Protein AF-A0A6J5K426-F1 (afdb_monomer_lite)

Sequence (65 aa):
MPLAAIRAAIQQLLSMPRKDSQVAAALDVSNARAKAWLQRLIDEGVLEKQKKPAGYVVRQKQMFE

Structure (mmCIF, N/CA/C/O backbone):
data_AF-A0A6J5K426-F1
#
_entry.id   AF-A0A6J5K426-F1
#
loop_
_atom_site.group_PDB
_atom_site.id
_atom_site.type_symbol
_atom_site.label_atom_id
_atom_site.lab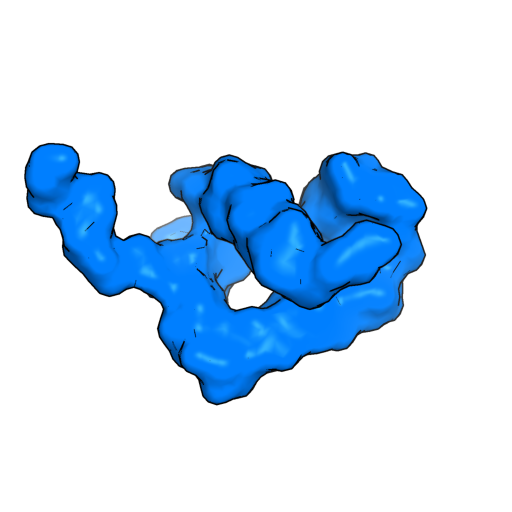el_alt_id
_atom_site.label_comp_id
_atom_site.label_asym_id
_atom_site.label_entity_id
_atom_site.label_seq_id
_atom_site.pdbx_PDB_ins_code
_atom_site.Cartn_x
_atom_site.Cartn_y
_atom_site.Cartn_z
_atom_site.occupancy
_atom_site.B_iso_or_equiv
_atom_site.auth_seq_id
_atom_site.auth_comp_id
_atom_site.auth_asym_id
_atom_site.auth_atom_id
_atom_site.pdbx_PDB_model_num
ATOM 1 N N . MET A 1 1 ? 2.931 -6.149 -16.671 1.00 54.62 1 MET A N 1
ATOM 2 C CA . MET A 1 1 ? 1.861 -6.936 -16.018 1.00 54.62 1 MET A CA 1
ATOM 3 C C . MET A 1 1 ? 0.539 -6.188 -16.122 1.00 54.62 1 MET A C 1
ATOM 5 O O . MET A 1 1 ? 0.569 -4.966 -16.001 1.00 54.62 1 MET A O 1
ATOM 9 N N . PRO A 1 2 ? -0.593 -6.871 -16.360 1.00 75.75 2 PRO A N 1
ATOM 10 C CA . PRO A 1 2 ? -1.909 -6.237 -16.371 1.00 75.75 2 PRO A CA 1
ATOM 11 C C . PRO A 1 2 ? -2.321 -5.789 -14.960 1.00 75.75 2 PRO A C 1
ATOM 13 O O . PRO A 1 2 ? -1.971 -6.433 -13.970 1.00 75.75 2 PRO A O 1
ATOM 16 N N . LEU A 1 3 ? -3.103 -4.708 -14.869 1.00 67.75 3 LEU A N 1
ATOM 17 C CA . LEU A 1 3 ? -3.600 -4.154 -13.599 1.00 67.75 3 LEU A CA 1
ATOM 18 C C . LEU A 1 3 ? -4.363 -5.203 -12.768 1.00 67.75 3 LEU A C 1
ATOM 20 O O . LEU A 1 3 ? -4.250 -5.221 -11.546 1.00 67.75 3 LEU A O 1
ATOM 24 N N . ALA A 1 4 ? -5.066 -6.124 -13.435 1.00 74.25 4 ALA A N 1
ATOM 25 C CA . ALA A 1 4 ? -5.774 -7.233 -12.798 1.00 74.25 4 ALA A CA 1
ATOM 26 C C . ALA A 1 4 ? -4.842 -8.180 -12.018 1.00 74.25 4 ALA A C 1
ATOM 28 O O . ALA A 1 4 ? -5.172 -8.581 -10.905 1.00 74.25 4 ALA A O 1
ATOM 29 N N . ALA A 1 5 ? -3.656 -8.487 -12.555 1.00 78.88 5 ALA A N 1
ATOM 30 C CA . ALA A 1 5 ? -2.678 -9.332 -11.869 1.00 78.88 5 ALA A CA 1
ATOM 31 C C . ALA A 1 5 ? -2.076 -8.616 -10.649 1.00 78.88 5 ALA A C 1
ATOM 33 O O . ALA A 1 5 ? -1.920 -9.217 -9.590 1.00 78.88 5 ALA A O 1
ATOM 34 N N . ILE A 1 6 ? -1.809 -7.311 -10.776 1.00 76.88 6 ILE A N 1
ATOM 35 C CA . ILE A 1 6 ? -1.320 -6.470 -9.673 1.00 76.88 6 ILE A CA 1
ATOM 36 C C . ILE A 1 6 ? -2.368 -6.397 -8.560 1.00 76.88 6 ILE A C 1
ATOM 38 O O . ILE A 1 6 ? -2.037 -6.552 -7.388 1.00 76.88 6 ILE A O 1
ATOM 42 N N . ARG A 1 7 ? -3.643 -6.218 -8.920 1.00 79.06 7 ARG A N 1
ATOM 43 C CA . ARG A 1 7 ? -4.758 -6.234 -7.973 1.00 79.06 7 ARG A CA 1
ATOM 44 C C . ARG A 1 7 ? -4.839 -7.570 -7.237 1.00 79.06 7 ARG A C 1
ATOM 46 O O . ARG A 1 7 ? -4.882 -7.551 -6.015 1.00 79.06 7 ARG A O 1
ATOM 53 N N . ALA A 1 8 ? -4.814 -8.700 -7.944 1.00 80.44 8 ALA A N 1
ATOM 54 C CA . ALA A 1 8 ? -4.863 -10.024 -7.321 1.00 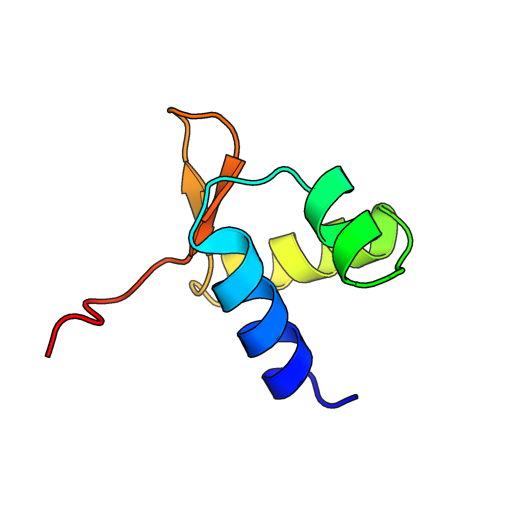80.44 8 ALA A CA 1
ATOM 55 C C . ALA A 1 8 ? -3.674 -10.260 -6.371 1.00 80.44 8 ALA A C 1
ATOM 57 O O . ALA A 1 8 ? -3.866 -10.712 -5.244 1.00 80.44 8 ALA A O 1
ATOM 58 N N . ALA A 1 9 ? -2.462 -9.870 -6.781 1.00 82.06 9 ALA A N 1
ATOM 59 C CA . ALA A 1 9 ? -1.269 -9.952 -5.941 1.00 82.06 9 ALA A CA 1
ATOM 60 C C . ALA A 1 9 ? -1.394 -9.080 -4.682 1.00 82.06 9 ALA A C 1
ATOM 62 O O . ALA A 1 9 ? -1.161 -9.560 -3.575 1.00 82.06 9 ALA A O 1
ATOM 63 N N . ILE A 1 10 ? -1.830 -7.822 -4.827 1.00 79.75 10 ILE A N 1
ATOM 64 C CA . ILE A 1 10 ? -2.083 -6.916 -3.699 1.00 79.75 10 IL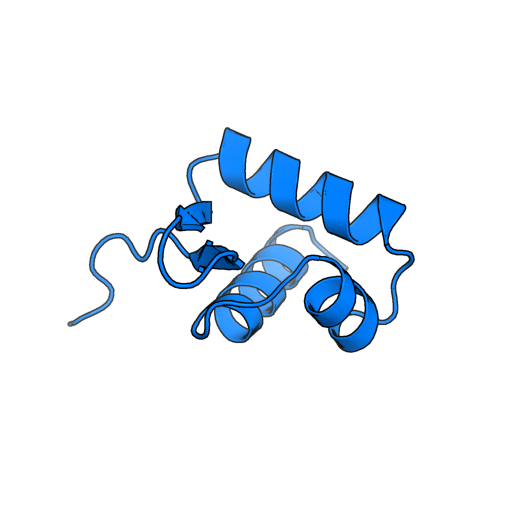E A CA 1
ATOM 65 C C . ILE A 1 10 ? -3.184 -7.476 -2.795 1.00 79.75 10 ILE A C 1
ATOM 67 O O . ILE A 1 10 ? -3.060 -7.381 -1.580 1.00 79.75 10 ILE A O 1
ATOM 71 N N . GLN A 1 11 ? -4.232 -8.088 -3.347 1.00 77.75 11 GLN A N 1
ATOM 72 C CA . GLN A 1 11 ? -5.307 -8.670 -2.551 1.00 77.75 11 GLN A CA 1
ATOM 73 C C . GLN A 1 11 ? -4.833 -9.870 -1.721 1.00 77.75 11 GLN A C 1
ATOM 75 O O . GLN A 1 11 ? -5.142 -9.955 -0.537 1.00 77.75 11 GLN A O 1
ATOM 80 N N . GLN A 1 12 ? -4.028 -10.757 -2.304 1.00 79.19 12 GLN A N 1
ATOM 81 C CA . GLN A 1 12 ? -3.398 -11.865 -1.580 1.00 79.19 12 GLN A CA 1
ATOM 82 C C . GLN A 1 12 ? -2.446 -11.346 -0.487 1.00 79.19 12 GLN A C 1
ATOM 84 O O . GLN A 1 12 ? -2.472 -11.817 0.648 1.00 79.19 12 GLN A O 1
ATOM 89 N N . LEU A 1 13 ? -1.659 -10.309 -0.793 1.00 77.44 13 LEU A N 1
ATOM 90 C CA . LEU A 1 13 ? -0.735 -9.663 0.147 1.00 77.44 13 LEU A CA 1
ATOM 91 C C . LEU A 1 13 ? -1.437 -8.960 1.312 1.00 77.44 13 LEU A C 1
ATOM 93 O O . LEU A 1 13 ? -0.956 -9.030 2.446 1.00 77.44 13 LEU A O 1
ATOM 97 N N . LEU A 1 14 ? -2.547 -8.282 1.021 1.00 75.50 14 LEU A N 1
ATOM 98 C CA . LEU A 1 14 ? -3.367 -7.525 1.967 1.00 75.50 14 LEU A CA 1
ATOM 99 C C . LEU A 1 14 ? -4.482 -8.364 2.609 1.00 75.50 14 LEU A C 1
ATOM 101 O O . LEU A 1 14 ? -5.309 -7.817 3.342 1.00 75.50 14 LEU A O 1
ATOM 105 N N . SER A 1 15 ? -4.497 -9.683 2.377 1.00 68.12 15 SER A N 1
ATOM 106 C CA . SER A 1 15 ? -5.295 -10.624 3.174 1.00 68.12 15 SER A CA 1
ATOM 107 C C . SER A 1 15 ? -4.890 -10.575 4.651 1.00 68.12 15 SER A C 1
ATOM 109 O O . SER A 1 15 ? -5.693 -10.876 5.529 1.00 68.12 15 SER A O 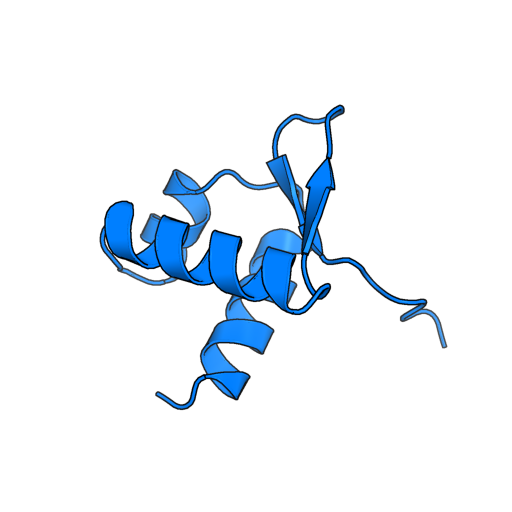1
ATOM 111 N N . MET A 1 16 ? -3.653 -10.151 4.923 1.00 66.38 16 MET A N 1
ATOM 112 C CA . MET A 1 16 ? -3.210 -9.681 6.227 1.00 66.38 16 MET A CA 1
ATOM 113 C C . MET A 1 16 ? -3.002 -8.163 6.175 1.00 66.38 16 MET A C 1
ATOM 115 O O . MET A 1 16 ? -2.496 -7.652 5.175 1.00 66.38 16 MET A O 1
ATOM 119 N N . PRO A 1 17 ? -3.330 -7.428 7.247 1.00 67.94 17 PRO A N 1
ATOM 120 C CA . PRO A 1 17 ? -3.124 -5.989 7.303 1.00 67.94 17 PRO A CA 1
ATOM 121 C C . PRO A 1 17 ? -1.636 -5.663 7.149 1.00 67.94 17 PRO A C 1
ATOM 123 O O . PRO A 1 17 ? -0.828 -5.883 8.056 1.00 67.94 17 PRO A O 1
ATOM 126 N N . ARG A 1 18 ? -1.267 -5.127 5.983 1.00 79.88 18 ARG A N 1
ATOM 127 C CA . ARG A 1 18 ? 0.104 -4.713 5.668 1.00 79.88 18 ARG A CA 1
ATOM 128 C C . ARG A 1 18 ? 0.167 -3.225 5.340 1.00 79.88 18 ARG A C 1
ATOM 130 O O . ARG A 1 18 ? -0.815 -2.582 4.967 1.00 79.88 18 ARG A O 1
ATOM 137 N N . LYS A 1 19 ? 1.364 -2.671 5.518 1.00 82.19 19 LYS A N 1
ATOM 138 C CA . LYS A 1 19 ? 1.694 -1.277 5.197 1.00 82.19 19 LYS A CA 1
ATOM 139 C C . LYS A 1 19 ? 2.168 -1.166 3.751 1.00 82.19 19 LYS A C 1
ATOM 141 O O . LYS A 1 19 ? 2.629 -2.149 3.173 1.00 82.19 19 LYS A O 1
ATOM 146 N N . ASP A 1 20 ? 2.129 0.044 3.207 1.00 80.19 20 ASP A N 1
ATOM 147 C CA . ASP A 1 20 ? 2.664 0.373 1.880 1.00 80.19 20 ASP A CA 1
ATOM 148 C C . ASP A 1 20 ? 4.097 -0.133 1.670 1.00 80.19 20 ASP A C 1
ATOM 150 O O . ASP A 1 20 ? 4.369 -0.716 0.627 1.00 80.19 20 ASP A O 1
ATOM 154 N N . SER A 1 21 ? 4.964 -0.051 2.683 1.00 79.94 21 SER A N 1
ATOM 155 C CA . SER A 1 21 ? 6.341 -0.564 2.602 1.00 79.94 21 SER A CA 1
ATOM 156 C C . SER A 1 21 ? 6.438 -2.076 2.405 1.00 79.94 21 SER A C 1
ATOM 158 O O . SER A 1 21 ? 7.345 -2.551 1.730 1.00 79.94 21 SER A O 1
ATOM 160 N N . GLN A 1 22 ? 5.496 -2.845 2.953 1.00 82.62 22 GLN A N 1
ATOM 161 C CA . GLN A 1 22 ? 5.471 -4.292 2.739 1.00 82.62 22 GLN A CA 1
ATOM 162 C C . GLN A 1 22 ? 4.913 -4.647 1.360 1.00 82.62 22 GLN A C 1
ATOM 164 O O . GLN A 1 22 ? 5.391 -5.585 0.733 1.00 82.62 22 GLN A O 1
ATOM 169 N N . VAL A 1 23 ? 3.922 -3.892 0.878 1.00 83.31 23 VAL A N 1
ATOM 170 C CA . VAL A 1 23 ? 3.387 -4.046 -0.484 1.00 83.31 23 VAL A CA 1
ATOM 171 C C . VAL A 1 23 ? 4.458 -3.690 -1.515 1.00 83.31 23 VAL A C 1
ATOM 173 O O . VAL A 1 23 ? 4.625 -4.406 -2.494 1.00 83.31 23 VAL A O 1
ATOM 176 N N . ALA A 1 24 ? 5.218 -2.624 -1.265 1.00 86.50 24 ALA A N 1
ATOM 177 C CA . ALA A 1 24 ? 6.350 -2.206 -2.080 1.00 86.50 24 ALA A CA 1
ATOM 178 C C . ALA A 1 24 ? 7.421 -3.301 -2.166 1.00 86.50 24 ALA A C 1
ATOM 180 O O . ALA A 1 24 ? 7.795 -3.691 -3.267 1.00 86.50 24 ALA A O 1
ATOM 181 N N . ALA A 1 25 ? 7.842 -3.847 -1.020 1.00 86.12 25 ALA A N 1
ATOM 182 C CA . ALA A 1 25 ? 8.834 -4.919 -0.966 1.00 86.12 25 ALA A CA 1
ATOM 183 C C . ALA A 1 25 ? 8.353 -6.210 -1.646 1.00 86.12 25 ALA A C 1
ATOM 185 O O . ALA A 1 25 ? 9.116 -6.856 -2.351 1.00 86.12 25 ALA A O 1
ATOM 186 N N . ALA A 1 26 ? 7.084 -6.583 -1.471 1.00 83.12 26 ALA A N 1
ATOM 187 C CA . ALA A 1 26 ? 6.555 -7.817 -2.044 1.00 83.12 26 ALA A CA 1
ATOM 188 C C . ALA A 1 26 ? 6.311 -7.745 -3.558 1.00 83.12 26 ALA A C 1
ATOM 190 O O . ALA A 1 26 ? 6.320 -8.771 -4.231 1.00 83.12 26 ALA A O 1
ATOM 191 N N . LEU A 1 27 ? 6.068 -6.545 -4.086 1.00 82.50 27 LEU A N 1
ATOM 192 C CA . LEU A 1 27 ? 5.903 -6.310 -5.521 1.00 82.50 27 LEU A CA 1
ATOM 193 C C . LEU A 1 27 ? 7.207 -5.865 -6.195 1.00 82.50 27 LEU A C 1
ATOM 195 O O . LEU A 1 27 ? 7.186 -5.601 -7.394 1.00 82.50 27 LEU A O 1
ATOM 199 N N . ASP A 1 28 ? 8.299 -5.755 -5.433 1.00 85.00 28 ASP A N 1
ATOM 200 C CA . ASP A 1 28 ? 9.586 -5.211 -5.873 1.00 85.00 28 ASP A CA 1
ATOM 201 C C . ASP A 1 28 ? 9.433 -3.848 -6.583 1.00 85.00 28 ASP A C 1
ATOM 203 O O . ASP A 1 28 ? 9.956 -3.579 -7.663 1.00 85.00 28 ASP A O 1
ATOM 207 N N . VAL A 1 29 ? 8.625 -2.961 -5.992 1.00 86.50 29 VAL A N 1
ATOM 208 C CA . VAL A 1 29 ? 8.375 -1.610 -6.513 1.00 86.50 29 VAL A CA 1
ATOM 209 C C . VAL A 1 29 ? 8.723 -0.544 -5.490 1.00 86.50 29 VAL A C 1
ATOM 211 O O . VAL A 1 29 ? 8.714 -0.763 -4.283 1.00 86.50 29 VAL A O 1
ATOM 214 N N . SER A 1 30 ? 8.960 0.679 -5.964 1.00 87.06 30 SER A N 1
ATOM 215 C CA . SER A 1 30 ? 9.159 1.826 -5.080 1.00 87.06 30 SER A CA 1
ATOM 216 C C . SER A 1 30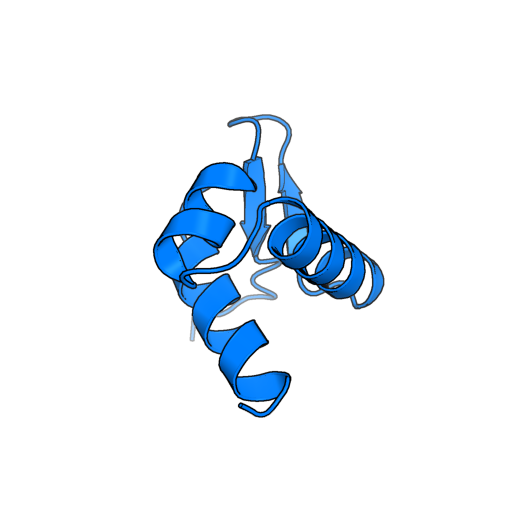 ? 7.910 2.116 -4.238 1.00 87.06 30 SER A C 1
ATOM 218 O O . SER A 1 30 ? 6.782 2.032 -4.732 1.00 87.06 30 SER A O 1
ATOM 220 N N . ASN A 1 31 ? 8.109 2.590 -3.003 1.00 83.56 31 ASN A N 1
ATOM 221 C CA . ASN A 1 31 ? 7.029 3.015 -2.099 1.00 83.56 31 ASN A CA 1
ATOM 222 C C . ASN A 1 31 ? 6.022 3.977 -2.754 1.00 83.56 31 ASN A C 1
ATOM 224 O O . ASN A 1 31 ? 4.821 3.869 -2.522 1.00 83.56 31 ASN A O 1
ATOM 228 N N . ALA A 1 32 ? 6.485 4.885 -3.621 1.00 86.62 32 ALA A N 1
ATOM 229 C CA . ALA A 1 32 ? 5.613 5.795 -4.365 1.00 86.62 32 ALA A CA 1
ATOM 230 C C . ALA A 1 32 ? 4.641 5.057 -5.308 1.00 86.62 32 ALA A C 1
ATOM 232 O O . ALA A 1 32 ? 3.459 5.395 -5.364 1.00 86.62 32 ALA A O 1
ATOM 233 N N . ARG A 1 33 ? 5.113 4.012 -6.003 1.00 85.56 33 ARG A N 1
ATOM 234 C CA . ARG A 1 33 ? 4.285 3.171 -6.884 1.00 85.56 33 ARG A CA 1
ATOM 235 C C . ARG A 1 33 ? 3.295 2.338 -6.086 1.00 85.56 33 ARG A C 1
ATOM 237 O O . ARG A 1 33 ? 2.113 2.335 -6.417 1.00 85.56 33 ARG A O 1
ATOM 244 N N . ALA A 1 34 ? 3.758 1.701 -5.011 1.00 85.31 34 ALA A N 1
ATOM 245 C CA . ALA A 1 34 ? 2.885 0.954 -4.112 1.00 85.31 34 ALA A CA 1
ATOM 246 C C . ALA A 1 34 ? 1.771 1.852 -3.558 1.00 85.31 34 ALA A C 1
ATOM 248 O O . ALA A 1 34 ? 0.599 1.497 -3.627 1.00 85.31 34 ALA A O 1
ATOM 249 N N . LYS A 1 35 ? 2.110 3.062 -3.096 1.00 84.44 35 LYS A N 1
ATOM 250 C CA . LYS A 1 35 ? 1.137 4.039 -2.594 1.00 84.44 35 LYS A CA 1
ATOM 251 C C . LYS A 1 35 ? 0.115 4.447 -3.658 1.00 84.44 35 LYS A C 1
ATOM 253 O O . LYS A 1 35 ? -1.068 4.522 -3.339 1.00 84.44 35 LYS A O 1
ATOM 258 N N . ALA A 1 36 ? 0.546 4.668 -4.901 1.00 87.69 36 ALA A N 1
ATOM 259 C CA . ALA A 1 36 ? -0.355 4.985 -6.009 1.00 87.69 36 ALA A CA 1
ATOM 260 C C . ALA A 1 36 ? -1.329 3.831 -6.310 1.00 87.69 36 ALA A C 1
ATOM 262 O O . ALA A 1 36 ? -2.519 4.069 -6.504 1.00 87.69 36 ALA A O 1
ATOM 263 N N . TRP A 1 37 ? -0.860 2.579 -6.290 1.00 86.31 37 TRP A N 1
ATOM 264 C CA . TRP A 1 37 ? -1.724 1.405 -6.456 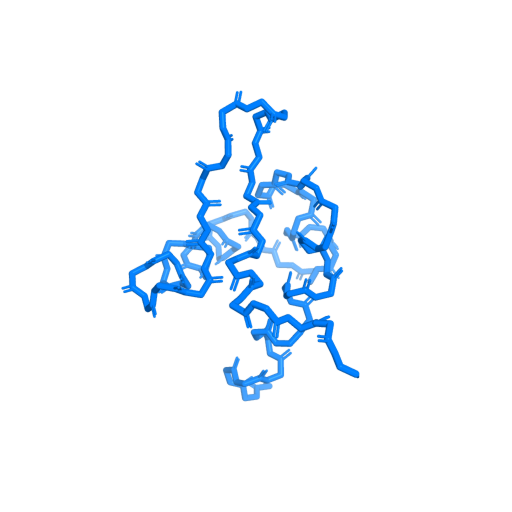1.00 86.31 37 TRP A CA 1
ATOM 265 C C . TRP A 1 37 ? -2.697 1.227 -5.294 1.00 86.31 37 TRP A C 1
ATOM 267 O O . TRP A 1 37 ? -3.877 0.990 -5.526 1.00 86.31 37 TRP A O 1
ATOM 277 N N . LEU A 1 38 ? -2.240 1.403 -4.053 1.00 83.62 38 LEU A N 1
ATOM 278 C CA . LEU A 1 38 ? -3.094 1.321 -2.868 1.00 83.62 38 LEU A CA 1
ATOM 279 C C . LEU A 1 38 ? -4.180 2.398 -2.883 1.00 83.62 38 LEU A C 1
ATOM 281 O O . LEU A 1 38 ? -5.333 2.095 -2.603 1.00 83.62 38 LEU A O 1
ATOM 285 N N . GLN A 1 39 ? -3.836 3.638 -3.241 1.00 85.31 39 GLN A N 1
ATOM 286 C CA . GLN A 1 39 ? -4.823 4.706 -3.406 1.00 85.31 39 GLN A CA 1
ATOM 287 C C . GLN A 1 39 ? -5.827 4.386 -4.507 1.00 85.31 39 GLN A C 1
ATOM 289 O O . GLN A 1 39 ? -7.022 4.523 -4.274 1.00 85.31 39 GLN A O 1
ATOM 294 N N . ARG A 1 40 ? -5.360 3.916 -5.666 1.00 85.56 40 ARG A N 1
ATOM 295 C CA . ARG A 1 40 ? -6.239 3.559 -6.781 1.00 85.56 40 ARG A CA 1
ATOM 296 C C . ARG A 1 40 ? -7.201 2.433 -6.413 1.00 85.56 40 ARG A C 1
ATOM 298 O O . ARG A 1 40 ? -8.381 2.527 -6.700 1.00 85.56 40 ARG A O 1
ATOM 305 N N . LEU A 1 41 ? -6.728 1.416 -5.698 1.00 81.38 41 LEU A N 1
ATOM 306 C CA . LEU A 1 41 ? -7.581 0.321 -5.241 1.00 81.38 41 LEU A CA 1
ATOM 307 C C . LEU A 1 41 ? -8.556 0.738 -4.127 1.00 81.38 41 LEU A C 1
ATOM 309 O O . LEU A 1 41 ? -9.609 0.122 -3.994 1.00 81.38 41 LEU A O 1
ATOM 313 N N . ILE A 1 42 ? -8.231 1.755 -3.323 1.00 82.38 42 ILE A N 1
ATOM 314 C CA . ILE A 1 42 ? -9.192 2.366 -2.388 1.00 82.38 42 ILE A CA 1
ATOM 315 C C . ILE A 1 42 ? -10.268 3.133 -3.159 1.00 82.38 42 ILE A C 1
ATOM 317 O O . ILE A 1 42 ? -11.445 2.997 -2.842 1.00 82.38 42 ILE A O 1
ATOM 321 N N . ASP A 1 43 ? -9.865 3.914 -4.162 1.00 85.38 43 ASP A N 1
ATOM 322 C CA . ASP A 1 43 ? -10.767 4.686 -5.022 1.00 85.38 43 ASP A CA 1
ATOM 323 C C . ASP A 1 43 ? -11.732 3.769 -5.795 1.00 85.38 43 ASP A C 1
ATOM 325 O O . ASP A 1 43 ? -12.939 3.991 -5.804 1.00 85.38 43 ASP A O 1
ATOM 329 N N . GLU A 1 44 ? -11.229 2.640 -6.305 1.00 82.00 44 GLU A N 1
ATOM 330 C CA . GLU A 1 44 ? -12.038 1.570 -6.909 1.00 82.00 44 GLU A CA 1
ATOM 331 C C . GLU A 1 44 ? -12.901 0.795 -5.886 1.00 82.00 44 GLU A C 1
ATOM 333 O O . GLU A 1 44 ? -13.693 -0.069 -6.266 1.00 82.00 44 GLU A O 1
ATOM 338 N N . GLY A 1 45 ? -12.751 1.051 -4.582 1.00 80.25 45 GLY A N 1
ATOM 339 C CA . GLY A 1 45 ? -13.492 0.369 -3.516 1.00 80.25 45 GLY A CA 1
ATOM 340 C C . GLY A 1 45 ? -13.067 -1.084 -3.272 1.00 80.25 45 GLY A C 1
ATOM 341 O O . GLY A 1 45 ? -13.806 -1.843 -2.643 1.00 80.25 45 GLY A O 1
ATOM 342 N N . VAL A 1 46 ? -11.891 -1.483 -3.764 1.00 80.56 46 VAL A N 1
ATOM 343 C CA . VAL A 1 46 ? -11.288 -2.817 -3.592 1.00 80.56 46 VAL A CA 1
ATOM 344 C C . VAL A 1 46 ? -10.546 -2.933 -2.258 1.00 80.56 46 VAL A C 1
ATOM 346 O O . VAL A 1 46 ? -10.486 -4.018 -1.680 1.00 80.56 46 VAL A O 1
ATOM 349 N N . LEU A 1 47 ? -9.968 -1.836 -1.763 1.00 81.69 47 LEU A N 1
ATOM 350 C CA . LEU A 1 47 ? -9.276 -1.775 -0.475 1.00 81.69 47 LEU A CA 1
ATOM 351 C C . LEU A 1 47 ? -9.953 -0.800 0.476 1.00 81.69 47 LEU A C 1
ATOM 353 O O . LEU A 1 47 ? -10.511 0.216 0.073 1.00 81.69 47 LEU A O 1
ATOM 357 N N . GLU A 1 48 ? -9.796 -1.067 1.764 1.00 80.88 48 GLU A N 1
ATOM 358 C CA . GLU A 1 48 ? -10.185 -0.163 2.834 1.00 80.88 48 GLU A CA 1
ATOM 359 C C . GLU A 1 48 ? -8.999 0.079 3.768 1.00 80.88 48 GLU A C 1
ATOM 361 O O . GLU A 1 48 ? -8.139 -0.779 3.984 1.00 80.88 48 GLU A O 1
ATOM 366 N N . LYS A 1 49 ? -8.928 1.289 4.326 1.00 78.06 49 LYS A N 1
ATOM 367 C CA . LYS A 1 49 ? -7.971 1.592 5.391 1.00 78.06 49 LYS A CA 1
ATOM 368 C C . LYS A 1 49 ? -8.562 1.121 6.709 1.00 78.06 49 LYS A C 1
ATOM 370 O O . LYS A 1 49 ? -9.519 1.714 7.207 1.00 78.06 49 LYS A O 1
ATOM 375 N N . GLN A 1 50 ? -7.973 0.084 7.290 1.00 71.50 50 GLN A N 1
ATOM 376 C CA . GLN A 1 50 ? -8.351 -0.385 8.613 1.00 71.50 50 GLN A CA 1
ATOM 377 C C . GLN A 1 50 ? -7.574 0.401 9.672 1.00 71.50 50 GLN A C 1
ATOM 379 O O . GLN A 1 50 ? -6.370 0.632 9.554 1.00 71.50 50 GLN A O 1
ATOM 384 N N . LYS A 1 51 ? -8.282 0.854 10.712 1.00 62.91 51 LYS A N 1
ATOM 385 C CA . LYS A 1 51 ? -7.684 1.611 11.825 1.00 62.91 51 LYS A CA 1
ATOM 386 C C . LYS A 1 51 ? -7.111 0.704 12.921 1.00 62.91 51 LYS A C 1
ATOM 388 O O . LYS A 1 51 ? -6.288 1.164 13.707 1.00 62.91 51 LYS A O 1
ATOM 393 N N . LYS A 1 52 ? -7.533 -0.564 12.985 1.00 51.25 52 LYS A N 1
ATOM 394 C CA . LYS A 1 52 ? -7.077 -1.555 13.969 1.00 51.25 52 LYS A CA 1
ATOM 395 C C . LYS A 1 52 ? -7.038 -2.957 13.348 1.00 51.25 52 LYS A C 1
ATOM 397 O O . LYS A 1 52 ? -8.110 -3.534 13.188 1.00 51.25 52 LYS A O 1
ATOM 402 N N . PRO A 1 53 ? -5.844 -3.508 13.074 1.00 56.16 53 PRO A N 1
ATOM 403 C CA . PRO A 1 53 ? -4.523 -2.858 13.025 1.00 56.16 53 PRO A CA 1
ATOM 404 C C . PRO A 1 53 ? -4.415 -1.776 11.939 1.00 56.16 53 PRO A C 1
ATOM 406 O O . PRO A 1 53 ? -5.123 -1.803 10.938 1.00 56.16 53 PRO A O 1
ATOM 409 N N . ALA A 1 54 ? -3.523 -0.804 12.150 1.00 62.94 54 ALA A N 1
ATOM 410 C CA . ALA A 1 54 ? -3.274 0.271 11.193 1.00 62.94 54 ALA A CA 1
ATOM 411 C C . ALA A 1 54 ? -2.611 -0.287 9.921 1.00 62.94 54 ALA A C 1
ATOM 413 O O . ALA A 1 54 ? -1.411 -0.581 9.909 1.00 62.94 54 ALA A O 1
ATOM 414 N N . GLY A 1 55 ? -3.396 -0.437 8.856 1.00 71.31 55 GLY A N 1
ATOM 415 C CA . GLY A 1 55 ? -2.946 -1.032 7.604 1.00 71.31 55 GLY A CA 1
ATOM 416 C C . GLY A 1 55 ? -3.996 -0.959 6.501 1.00 71.31 55 GLY A C 1
ATOM 417 O O . GLY A 1 55 ? -5.142 -0.557 6.718 1.00 71.31 55 GLY A O 1
ATOM 418 N N . TYR A 1 56 ? -3.581 -1.335 5.298 1.00 78.25 56 TYR A N 1
ATOM 419 C CA . TYR A 1 56 ? -4.498 -1.537 4.184 1.00 78.25 56 TYR A CA 1
ATOM 420 C C . TYR A 1 56 ? -5.054 -2.954 4.285 1.00 78.25 56 TYR A C 1
ATOM 422 O O . TYR A 1 56 ? -4.297 -3.896 4.519 1.00 78.25 56 TYR A O 1
ATOM 430 N N . VAL A 1 57 ? -6.363 -3.101 4.127 1.00 75.00 57 VAL A N 1
ATOM 431 C CA . VAL A 1 57 ? -7.020 -4.407 4.067 1.00 75.00 57 VAL A CA 1
ATOM 432 C C . VAL A 1 57 ? -7.824 -4.497 2.790 1.00 75.00 57 VAL A C 1
ATOM 434 O O . VAL A 1 57 ? -8.348 -3.496 2.293 1.00 75.00 57 VAL A O 1
ATOM 437 N N . VAL A 1 58 ? -7.920 -5.701 2.242 1.00 75.44 58 VAL A N 1
ATOM 438 C CA . VAL A 1 58 ? -8.839 -5.937 1.134 1.00 75.44 58 VAL A CA 1
ATOM 439 C C . VAL A 1 58 ? -10.256 -5.797 1.642 1.00 75.44 58 VAL A C 1
ATOM 441 O O . VAL A 1 58 ? -10.626 -6.433 2.629 1.00 75.44 58 VAL A O 1
ATOM 444 N N . ARG A 1 59 ? -11.061 -5.011 0.927 1.00 69.94 59 ARG A N 1
ATOM 445 C CA . ARG A 1 59 ? -12.512 -5.065 1.030 1.00 69.94 59 ARG A CA 1
ATOM 446 C C . ARG A 1 59 ? -12.939 -6.390 0.418 1.00 69.94 59 ARG A C 1
ATOM 448 O O . ARG A 1 59 ? -13.310 -6.475 -0.752 1.00 69.94 59 ARG A O 1
ATOM 455 N N . GLN A 1 60 ? -12.771 -7.461 1.189 1.00 59.53 60 GLN A N 1
ATOM 456 C CA . GLN A 1 60 ? -13.282 -8.774 0.843 1.00 59.53 60 GLN A CA 1
ATOM 457 C C . GLN A 1 60 ? -14.796 -8.658 0.931 1.00 59.53 60 GLN A C 1
ATOM 459 O O . GLN A 1 60 ? -15.396 -8.792 1.995 1.00 59.53 60 GLN A O 1
ATOM 464 N N . LYS A 1 61 ? -15.412 -8.296 -0.191 1.00 49.19 61 LYS A N 1
ATOM 465 C CA . LYS A 1 61 ? -16.852 -8.354 -0.379 1.00 49.19 61 LYS A CA 1
ATOM 466 C C . LYS A 1 61 ? -17.211 -9.839 -0.320 1.00 49.19 61 LYS A C 1
ATOM 468 O O . LYS A 1 61 ? -17.151 -10.486 -1.349 1.00 49.19 61 LYS A O 1
ATOM 473 N N . GLN A 1 62 ? -17.426 -10.356 0.894 1.00 45.88 62 GLN A N 1
ATOM 474 C CA . GLN A 1 62 ? -17.847 -11.728 1.203 1.00 45.88 62 GLN A CA 1
ATOM 475 C C . GLN A 1 62 ? -17.252 -12.768 0.244 1.00 45.88 62 GLN A C 1
ATOM 477 O O . GLN A 1 62 ? -17.922 -13.232 -0.666 1.00 45.88 62 GLN A O 1
ATOM 482 N N . MET A 1 63 ? -15.978 -13.110 0.427 1.00 44.03 63 MET A N 1
ATOM 483 C CA . MET A 1 63 ? -15.397 -14.287 -0.224 1.00 44.03 63 MET A CA 1
ATOM 484 C C . MET A 1 63 ? -15.291 -15.399 0.821 1.00 44.03 63 MET A C 1
ATOM 486 O O . MET A 1 63 ? -14.213 -15.818 1.222 1.00 44.03 63 MET A O 1
ATOM 490 N N . PHE A 1 64 ? -16.461 -15.768 1.334 1.00 38.28 64 PHE A N 1
ATOM 491 C CA . PHE A 1 64 ? -16.730 -17.050 1.962 1.00 38.28 64 PHE A CA 1
ATOM 492 C C . PHE A 1 64 ? -17.907 -17.627 1.180 1.00 38.28 64 PHE A C 1
ATOM 494 O O . PHE A 1 64 ? -19.047 -17.263 1.450 1.00 38.28 64 PHE A O 1
ATOM 501 N N . GLU A 1 65 ? -17.613 -18.460 0.189 1.00 34.41 65 GLU A N 1
ATOM 502 C CA . GLU A 1 65 ? -18.494 -19.537 -0.268 1.00 34.41 65 GLU A CA 1
ATOM 503 C C . GLU A 1 65 ? -17.613 -20.715 -0.682 1.00 34.41 65 GLU A C 1
ATOM 505 O O . GLU A 1 65 ? -16.589 -20.465 -1.364 1.00 34.41 65 GLU A O 1
#

InterPro domains:
  IPR036388 Winged helix-like DNA-binding domain superfamily [G3DSA:1.10.10.10] (5-59)

pLDDT: mean 75.07, std 12.59, range [34.41, 87.69]

Radius of gyration: 11.03 Å; chains: 1; bounding box: 28×25×30 Å

Organism: NCBI:txid252970

Secondary structure (DSSP, 8-state):
--HHHHHHHHHHHTTS-B-HHHHHHHTT--HHHHHHHHHHHHHTTSEEEEETTEEEEE-------

Foldseek 3Di:
DDLVVLLVQVQVVQCPFDALVSSCVSVVHDSVVSVVNLVVCVVVVQWDQDVVVGGIHGPCPDPDD